Protein AF-A0A133ZYT3-F1 (afdb_monomer)

Radius of gyration: 15.08 Å; Cα contacts (8 Å, |Δi|>4): 94; chains: 1; bounding box: 40×18×46 Å

Secondary structure (DSSP, 8-state):
----STT-EEEE-BHHHH-GGGTT-TT-EEEE-TTT--EEEE-HHHHHHHHTTPEEEEHHHHHHHHHGGG------

Sequence (76 aa):
MERKEENKIYSMPLLKNIGLQAVGKKGWKLTQCPVCGCKCFETPQARVLRDLKYVGMCTECMLRKRFCNKGVSNAN

Organism: NCBI:txid467210

Mean predicted aligned error: 8.18 Å

Foldseek 3Di:
DDPPPPDLEDAFEACVVVDCVCVVPPQWDWDAFPPPRGITIQHPVNVVSVVVVGHYGHPVVVCCVVPVVPPDDDPD

Nearest PDB structures (foldseek):
  3zco-assembly1_A-2  TM=4.462E-01  e=4.046E+00  Saccharomyces cerevisiae
  6hiv-assembly1_BN  TM=3.052E-01  e=1.925E+00  Trypanosoma brucei brucei
  1zn0-assembly1_B  TM=3.372E-01  e=4.954E+00  Escherichia coli
  4lln-assembly2_D  TM=3.558E-01  e=9.095E+00  Staphylococcus aureus

Structure (mmCIF, N/CA/C/O backbone):
data_AF-A0A133ZYT3-F1
#
_entry.id   AF-A0A133ZYT3-F1
#
loop_
_atom_site.group_PDB
_atom_site.id
_atom_site.type_symbol
_atom_site.label_atom_id
_atom_site.label_alt_id
_atom_site.label_comp_id
_atom_site.label_asym_id
_atom_site.label_entity_id
_atom_site.label_seq_id
_atom_site.pdbx_PDB_ins_code
_atom_site.Cartn_x
_atom_site.Cartn_y
_atom_site.Cartn_z
_atom_site.occupancy
_atom_site.B_iso_or_equiv
_atom_site.auth_seq_id
_atom_site.auth_comp_id
_atom_site.auth_asym_id
_atom_site.auth_atom_id
_atom_site.pdbx_PDB_model_num
ATOM 1 N N . MET A 1 1 ? -6.589 2.937 -32.280 1.00 40.06 1 MET A N 1
ATOM 2 C CA . MET A 1 1 ? -5.339 2.921 -31.492 1.00 40.06 1 MET A CA 1
ATOM 3 C C . MET A 1 1 ? -5.706 2.526 -30.070 1.00 40.06 1 MET A C 1
ATOM 5 O O . MET A 1 1 ? -6.304 3.319 -29.351 1.00 40.06 1 MET A O 1
ATOM 9 N N . GLU A 1 2 ? -5.507 1.257 -29.725 1.00 40.66 2 GLU A N 1
ATOM 10 C CA . GLU A 1 2 ? -5.905 0.689 -2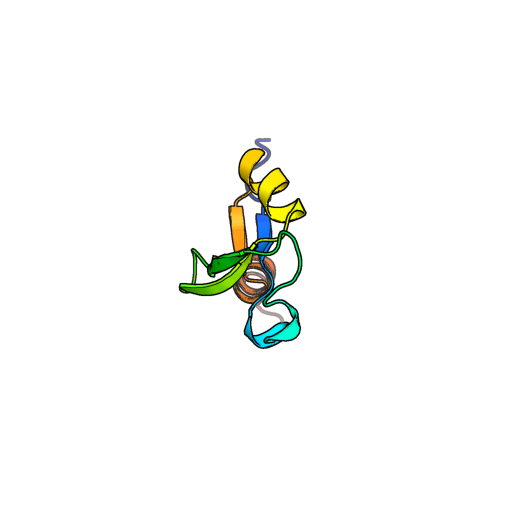8.435 1.00 40.66 2 GLU A CA 1
ATOM 11 C C . GLU A 1 2 ? -5.112 1.362 -27.308 1.00 40.66 2 GLU A C 1
ATOM 13 O O . GLU A 1 2 ? -3.881 1.318 -27.275 1.00 40.66 2 GLU A O 1
ATOM 18 N N . ARG A 1 3 ? -5.809 2.046 -26.393 1.00 49.72 3 ARG A N 1
ATOM 19 C CA . ARG A 1 3 ? -5.199 2.625 -25.190 1.00 49.72 3 ARG A CA 1
ATOM 20 C C . ARG A 1 3 ? -4.846 1.476 -24.249 1.00 49.72 3 ARG A C 1
ATOM 22 O O . ARG A 1 3 ? -5.656 1.115 -23.401 1.00 49.72 3 ARG A O 1
ATOM 29 N N . LYS A 1 4 ? -3.659 0.897 -24.451 1.00 47.44 4 LYS A N 1
ATOM 30 C CA . LYS A 1 4 ? -3.030 -0.114 -23.593 1.00 47.44 4 LYS A CA 1
ATOM 31 C C . LYS A 1 4 ? -3.331 0.164 -22.120 1.00 47.44 4 LYS A C 1
ATOM 33 O O . LYS A 1 4 ? -3.071 1.257 -21.617 1.00 47.44 4 LYS A O 1
ATOM 38 N N . GLU A 1 5 ? -3.850 -0.844 -21.433 1.00 50.75 5 GLU A N 1
ATOM 39 C CA . GLU A 1 5 ? -4.269 -0.875 -20.025 1.00 50.75 5 GLU A CA 1
ATOM 40 C C . GLU A 1 5 ? -3.115 -0.663 -19.008 1.00 50.75 5 GLU A C 1
ATOM 42 O O . GLU A 1 5 ? -3.152 -1.132 -17.874 1.00 50.75 5 GLU A O 1
ATOM 47 N N . GLU A 1 6 ? -2.047 0.046 -19.378 1.00 57.09 6 GLU A N 1
ATOM 48 C CA . GLU A 1 6 ? -0.725 -0.065 -18.752 1.00 57.09 6 GLU A CA 1
ATOM 49 C C . GLU A 1 6 ? -0.514 0.773 -17.474 1.00 57.09 6 GLU A C 1
ATOM 51 O O . GLU A 1 6 ? 0.551 0.676 -16.859 1.00 57.09 6 GLU A O 1
ATOM 56 N N . ASN A 1 7 ? -1.479 1.580 -17.008 1.00 66.00 7 ASN A N 1
ATOM 57 C CA . ASN A 1 7 ? -1.155 2.656 -16.053 1.00 66.00 7 ASN A CA 1
ATOM 58 C C . ASN A 1 7 ? -1.926 2.740 -14.733 1.00 66.00 7 ASN A C 1
ATOM 60 O O . ASN A 1 7 ? -1.655 3.653 -13.952 1.00 66.00 7 ASN A O 1
ATOM 64 N N . LYS A 1 8 ? -2.809 1.796 -14.408 1.00 85.69 8 LYS A N 1
ATOM 65 C CA . LYS A 1 8 ? -3.521 1.818 -13.119 1.00 85.69 8 LYS A CA 1
ATOM 66 C C . LYS A 1 8 ? -2.672 1.204 -12.005 1.00 85.69 8 LYS A C 1
ATOM 68 O O . LYS A 1 8 ? -2.916 0.083 -11.578 1.00 85.69 8 LYS A O 1
ATOM 73 N N . ILE A 1 9 ? -1.648 1.930 -11.555 1.00 89.75 9 ILE A N 1
ATOM 74 C CA . ILE A 1 9 ? -0.769 1.521 -10.448 1.00 89.75 9 ILE A CA 1
ATOM 75 C C . ILE A 1 9 ? -0.901 2.526 -9.306 1.00 89.75 9 ILE A C 1
ATOM 77 O O . ILE A 1 9 ? -0.884 3.730 -9.552 1.00 89.75 9 ILE A O 1
ATOM 81 N N . TYR A 1 10 ? -0.977 2.042 -8.068 1.00 92.88 10 TYR A N 1
ATOM 82 C CA . TYR A 1 10 ? -0.803 2.870 -6.874 1.00 92.88 10 TYR A CA 1
ATOM 83 C C . TYR A 1 10 ? 0.435 2.431 -6.093 1.00 92.88 10 TYR A C 1
ATOM 85 O O . TYR A 1 10 ? 0.818 1.257 -6.108 1.00 92.88 10 TYR A O 1
ATOM 93 N N . SER A 1 11 ? 1.080 3.382 -5.420 1.00 91.81 11 SER A N 1
ATOM 94 C CA . SER A 1 11 ? 2.241 3.095 -4.585 1.00 91.81 11 SER A CA 1
ATOM 95 C C . SER A 1 11 ? 1.820 2.703 -3.171 1.00 91.81 11 SER A C 1
ATOM 97 O O . SER A 1 11 ? 0.937 3.302 -2.559 1.00 91.81 11 SER A O 1
ATOM 99 N N . MET A 1 12 ? 2.489 1.687 -2.641 1.00 94.19 12 MET A N 1
ATOM 100 C CA . MET A 1 12 ? 2.431 1.290 -1.243 1.00 94.19 12 MET A CA 1
ATOM 101 C C . MET A 1 12 ? 3.738 1.715 -0.576 1.00 94.19 12 MET A C 1
ATOM 103 O O . MET A 1 12 ? 4.809 1.250 -0.986 1.00 94.19 12 MET A O 1
ATOM 107 N N . PRO A 1 13 ? 3.693 2.594 0.434 1.00 92.88 13 PRO A N 1
ATOM 108 C CA . PRO A 1 13 ? 4.902 3.012 1.118 1.00 92.88 13 PRO A CA 1
ATOM 109 C C . PRO A 1 13 ? 5.602 1.831 1.792 1.00 92.88 13 PRO A C 1
ATOM 111 O O . PRO A 1 13 ? 4.972 1.060 2.519 1.00 92.88 13 PRO A O 1
ATOM 114 N N . LEU A 1 14 ? 6.907 1.689 1.564 1.00 92.75 14 LEU A N 1
ATOM 115 C CA . LEU A 1 14 ? 7.707 0.660 2.225 1.00 92.75 14 LEU A CA 1
ATOM 116 C C . LEU A 1 14 ? 7.811 0.941 3.723 1.00 92.75 14 LEU A C 1
ATOM 118 O O . LEU A 1 14 ? 8.059 2.078 4.129 1.00 92.75 14 LEU A O 1
ATOM 122 N N . LEU A 1 15 ? 7.728 -0.119 4.531 1.00 89.94 15 LEU A N 1
ATOM 123 C CA . LEU A 1 15 ? 7.954 -0.028 5.972 1.00 89.94 15 LEU A CA 1
ATOM 124 C C . LEU A 1 15 ? 9.323 0.586 6.278 1.00 89.94 15 LEU A C 1
ATOM 126 O O . LEU A 1 15 ? 9.412 1.398 7.180 1.00 89.94 15 LEU A O 1
ATOM 130 N N . LYS A 1 16 ? 10.366 0.259 5.506 1.00 87.81 16 LYS A N 1
ATOM 131 C CA . LYS A 1 16 ? 11.716 0.804 5.721 1.00 87.81 16 LYS A CA 1
ATOM 132 C C . LYS A 1 16 ? 11.833 2.313 5.453 1.00 87.81 16 LYS A C 1
ATOM 134 O O . LYS A 1 16 ? 12.713 2.945 6.015 1.00 87.81 16 LYS A O 1
ATOM 139 N N . ASN A 1 17 ? 10.970 2.875 4.599 1.00 82.25 17 ASN A N 1
ATOM 140 C CA . ASN A 1 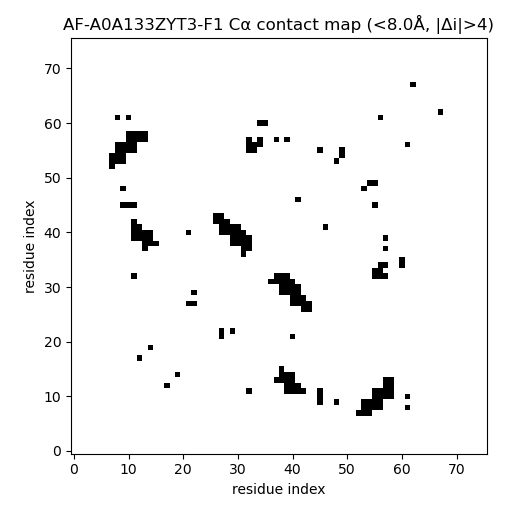17 ? 11.024 4.297 4.236 1.00 82.25 17 ASN A CA 1
ATOM 141 C C . ASN A 1 17 ? 10.293 5.160 5.257 1.00 82.25 17 ASN A C 1
ATOM 143 O O . ASN A 1 17 ? 10.684 6.294 5.501 1.00 82.25 17 ASN A O 1
ATOM 147 N N . ILE A 1 18 ? 9.188 4.638 5.790 1.00 83.38 18 ILE A N 1
ATOM 148 C CA . ILE A 1 18 ? 8.435 5.333 6.823 1.00 83.38 18 ILE A CA 1
ATOM 149 C C . ILE A 1 18 ? 9.043 4.953 8.166 1.00 83.38 18 ILE A C 1
ATOM 151 O O . ILE A 1 18 ? 9.688 5.783 8.780 1.00 83.38 18 ILE A O 1
ATOM 155 N N . GLY A 1 19 ? 8.965 3.692 8.561 1.00 81.56 19 GLY A N 1
ATOM 156 C CA . GLY A 1 19 ? 9.404 3.206 9.862 1.00 81.56 19 GLY A CA 1
ATOM 157 C C . GLY A 1 19 ? 8.212 2.843 10.744 1.00 81.56 19 GLY A C 1
ATOM 158 O O . GLY A 1 19 ? 7.068 2.738 10.284 1.00 81.56 19 GLY A O 1
ATOM 159 N N . LEU A 1 20 ? 8.483 2.620 12.030 1.00 77.56 20 LEU A N 1
ATOM 160 C CA . LEU A 1 20 ? 7.471 2.176 12.991 1.00 77.56 20 LEU A CA 1
ATOM 161 C C . LEU A 1 20 ? 6.441 3.258 13.346 1.00 77.56 20 LEU A C 1
ATOM 163 O O . LEU A 1 20 ? 5.399 2.923 13.889 1.00 77.56 20 LEU A O 1
ATOM 167 N N . GLN A 1 21 ? 6.643 4.524 12.975 1.00 80.19 21 GLN A N 1
ATOM 168 C CA . GLN A 1 21 ? 5.667 5.593 13.223 1.00 80.19 21 GLN A CA 1
ATOM 169 C C . GLN A 1 21 ? 4.364 5.443 12.423 1.00 80.19 21 GLN A C 1
ATOM 171 O O . GLN A 1 21 ? 3.374 6.115 12.704 1.00 80.19 21 GLN A O 1
ATOM 176 N N . ALA A 1 22 ? 4.345 4.581 11.401 1.00 77.75 22 ALA A N 1
ATOM 177 C CA . ALA A 1 22 ? 3.104 4.190 10.735 1.00 77.75 22 ALA A CA 1
ATOM 178 C C . ALA A 1 22 ? 2.358 3.064 11.472 1.00 77.75 22 ALA A C 1
ATOM 180 O O . ALA A 1 22 ? 1.171 2.856 11.213 1.00 77.75 22 ALA A O 1
ATOM 181 N N . VAL A 1 23 ? 3.013 2.350 12.393 1.00 76.06 23 VAL A N 1
ATOM 182 C CA . VAL A 1 23 ? 2.375 1.328 13.229 1.00 76.06 23 VAL A CA 1
ATOM 183 C C . VAL A 1 23 ? 1.476 2.036 14.241 1.00 76.06 23 VAL A C 1
ATOM 185 O O . VAL A 1 23 ? 1.924 2.886 14.999 1.00 76.06 23 VAL A O 1
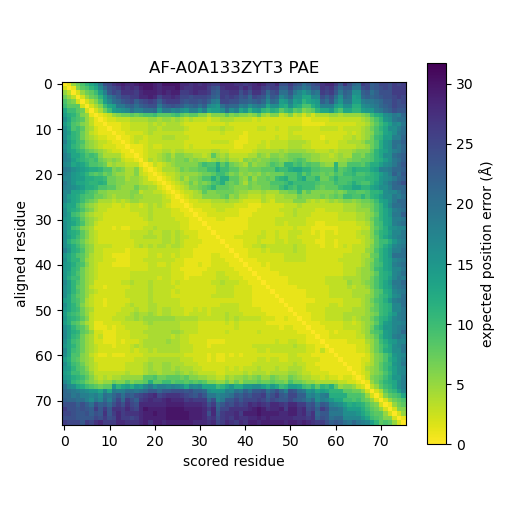ATOM 188 N N . GLY A 1 24 ? 0.178 1.731 14.206 1.00 78.06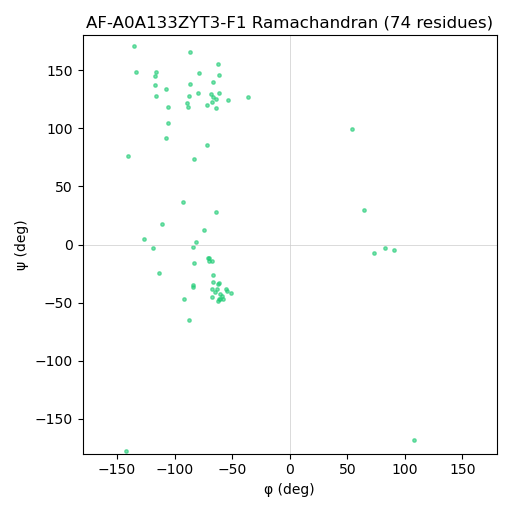 24 GLY A N 1
ATOM 189 C CA . GLY A 1 24 ? -0.83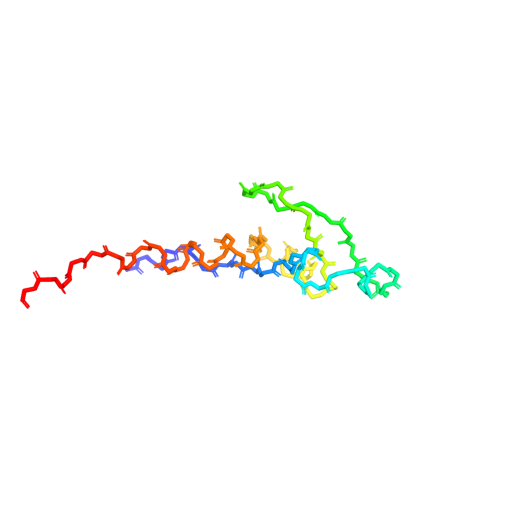3 2.411 15.026 1.00 78.06 24 GLY A CA 1
ATOM 190 C C . GLY A 1 24 ? -1.472 3.638 14.365 1.00 78.06 24 GLY A C 1
ATOM 191 O O . GLY A 1 24 ? -2.445 4.176 14.893 1.00 78.06 24 GLY A O 1
ATOM 192 N N . LYS A 1 25 ? -1.016 4.056 13.174 1.00 86.00 25 LYS A N 1
ATOM 193 C CA . LYS A 1 25 ? -1.691 5.123 12.425 1.00 86.00 25 LYS A CA 1
ATOM 194 C C . LYS A 1 25 ? -3.061 4.636 11.947 1.00 86.00 25 LYS A C 1
ATOM 196 O O . LYS A 1 25 ? -3.170 3.643 11.225 1.00 86.00 25 LYS A O 1
ATOM 201 N N . LYS A 1 26 ? -4.124 5.345 12.338 1.00 87.19 26 LYS A N 1
ATOM 202 C CA . LYS A 1 26 ? -5.511 4.948 12.051 1.00 87.19 26 LYS A CA 1
ATOM 203 C C . LYS A 1 26 ? -5.714 4.700 10.552 1.00 87.19 26 LYS A C 1
ATOM 205 O O . LYS A 1 26 ? -5.459 5.565 9.716 1.00 87.19 26 LYS A O 1
ATOM 210 N N . GLY A 1 27 ? -6.186 3.499 10.220 1.00 86.94 27 GLY A N 1
ATOM 211 C CA . GLY A 1 27 ? -6.522 3.101 8.853 1.00 86.94 27 GLY A CA 1
ATOM 212 C C . GLY A 1 27 ? -5.347 2.632 7.988 1.00 86.94 27 GLY A C 1
ATOM 213 O O . GLY A 1 27 ? -5.594 2.201 6.860 1.00 86.94 27 GLY A O 1
ATOM 214 N N . TRP A 1 28 ? -4.114 2.666 8.498 1.00 92.25 28 TRP A N 1
ATOM 215 C CA . TRP A 1 28 ? -2.950 2.091 7.828 1.00 92.25 28 TRP A CA 1
ATOM 216 C C . TRP A 1 28 ? -2.825 0.616 8.202 1.00 92.25 28 TRP A C 1
ATOM 218 O O . TRP A 1 28 ? -2.843 0.260 9.378 1.00 92.25 28 TRP A O 1
ATOM 228 N N . LYS A 1 29 ? -2.712 -0.251 7.197 1.00 91.81 29 LYS A N 1
ATOM 229 C CA . LYS A 1 29 ? -2.595 -1.699 7.383 1.00 91.81 29 LYS A CA 1
ATOM 230 C C . LYS A 1 29 ? -1.241 -2.168 6.875 1.00 91.81 29 LYS A C 1
ATOM 232 O O . LYS A 1 29 ? -0.880 -1.880 5.737 1.00 91.81 29 LYS A O 1
ATOM 237 N N . LEU A 1 30 ? -0.498 -2.904 7.697 1.00 92.75 30 LEU A N 1
ATOM 238 C CA . LEU A 1 30 ? 0.723 -3.556 7.236 1.00 92.75 30 LEU A CA 1
ATOM 239 C C . LEU A 1 30 ? 0.355 -4.681 6.254 1.00 92.75 30 LEU A C 1
ATOM 241 O O . LEU A 1 30 ? -0.509 -5.508 6.539 1.00 92.75 30 LEU A O 1
ATOM 245 N N . THR A 1 31 ? 0.995 -4.686 5.091 1.00 93.19 31 THR A N 1
ATOM 246 C CA . THR A 1 31 ? 0.791 -5.647 4.002 1.00 93.19 31 THR A CA 1
ATOM 247 C C . THR A 1 31 ? 2.131 -5.980 3.336 1.00 93.19 31 THR A C 1
ATOM 249 O O . THR A 1 31 ? 3.187 -5.498 3.757 1.00 93.19 31 THR A O 1
ATOM 252 N N . GLN A 1 32 ? 2.114 -6.808 2.297 1.00 95.75 32 GLN A N 1
ATOM 253 C CA . GLN A 1 32 ? 3.290 -7.166 1.510 1.00 95.75 32 GLN A CA 1
ATOM 254 C C . GLN A 1 32 ? 3.141 -6.703 0.062 1.00 95.75 32 GLN A C 1
ATOM 256 O O . GLN A 1 32 ? 2.049 -6.690 -0.505 1.00 95.75 32 GLN A O 1
ATOM 261 N N . CYS A 1 33 ? 4.259 -6.301 -0.540 1.00 95.00 33 CYS A N 1
ATOM 262 C CA . CYS A 1 33 ? 4.309 -6.005 -1.964 1.00 95.00 33 CYS A CA 1
ATOM 263 C C . CYS A 1 33 ? 4.080 -7.294 -2.771 1.00 95.00 33 CYS A C 1
ATOM 265 O O . CYS A 1 33 ? 4.844 -8.238 -2.578 1.00 95.00 33 CYS A O 1
ATOM 267 N N . PRO A 1 34 ? 3.132 -7.335 -3.724 1.00 92.19 34 PRO A N 1
ATOM 268 C CA . PRO A 1 34 ? 2.895 -8.530 -4.537 1.00 92.19 34 PRO A CA 1
ATOM 269 C C . PRO A 1 34 ? 4.027 -8.822 -5.536 1.00 92.19 34 PRO A C 1
ATOM 271 O O . PRO A 1 34 ? 4.075 -9.907 -6.097 1.00 92.19 34 PRO A O 1
ATOM 274 N N . VAL A 1 35 ? 4.931 -7.862 -5.775 1.00 93.44 35 VAL A N 1
ATOM 275 C CA . VAL A 1 35 ? 6.051 -8.009 -6.722 1.00 93.44 35 VAL A CA 1
ATOM 276 C C . VAL A 1 35 ? 7.313 -8.527 -6.034 1.00 93.44 35 VAL A C 1
ATOM 278 O O . VAL A 1 35 ? 7.970 -9.418 -6.551 1.00 93.44 35 VAL A O 1
ATOM 281 N N . CYS A 1 36 ? 7.683 -7.952 -4.885 1.00 94.25 36 CYS A N 1
ATOM 282 C CA . CYS A 1 36 ? 8.953 -8.257 -4.212 1.00 94.25 36 CYS A CA 1
ATOM 283 C C . CYS A 1 36 ? 8.807 -8.848 -2.803 1.00 94.25 36 CYS A C 1
ATOM 285 O O . CYS A 1 36 ? 9.813 -9.110 -2.153 1.00 94.25 36 CYS A O 1
ATOM 287 N N . GLY A 1 37 ? 7.588 -8.983 -2.275 1.00 94.69 37 GLY A N 1
ATOM 288 C CA . GLY A 1 37 ? 7.332 -9.510 -0.929 1.00 94.69 37 GLY A CA 1
ATOM 289 C C . GLY A 1 37 ? 7.688 -8.572 0.234 1.00 94.69 37 GLY A C 1
ATOM 290 O O . GLY A 1 37 ? 7.356 -8.867 1.382 1.00 94.69 37 GLY A O 1
ATOM 291 N N . CYS A 1 38 ? 8.324 -7.419 -0.012 1.00 94.81 38 CYS A N 1
ATOM 292 C CA . CYS A 1 38 ? 8.703 -6.494 1.060 1.00 94.81 38 CYS A CA 1
ATOM 293 C C . CYS A 1 38 ? 7.489 -5.963 1.840 1.00 94.81 38 CYS A C 1
ATOM 295 O O . CYS A 1 38 ? 6.435 -5.674 1.266 1.00 94.81 38 CYS A O 1
ATOM 297 N N . LYS A 1 39 ? 7.676 -5.748 3.149 1.00 94.69 39 LYS A N 1
ATOM 298 C CA . LYS A 1 39 ? 6.667 -5.146 4.032 1.00 94.69 39 LYS A CA 1
ATOM 299 C C . LYS A 1 39 ? 6.379 -3.699 3.621 1.00 94.69 39 LYS A C 1
ATOM 301 O O . LYS A 1 39 ? 7.286 -2.867 3.554 1.00 94.69 39 LYS A O 1
ATOM 306 N N . CYS A 1 40 ? 5.109 -3.408 3.374 1.00 94.88 40 CYS A N 1
ATOM 307 C CA . CYS A 1 40 ? 4.600 -2.103 2.965 1.00 94.88 40 CYS A CA 1
ATOM 308 C C . CYS A 1 40 ? 3.343 -1.754 3.765 1.00 94.88 40 CYS A C 1
ATOM 310 O O . CYS A 1 40 ? 2.777 -2.605 4.446 1.00 94.88 40 CYS A O 1
ATOM 312 N N . PHE A 1 41 ? 2.873 -0.518 3.649 1.00 93.94 41 PHE A N 1
ATOM 313 C CA . PHE A 1 41 ? 1.593 -0.108 4.211 1.00 93.94 41 PHE A CA 1
ATOM 314 C C . PHE A 1 41 ? 0.538 0.102 3.126 1.00 93.94 41 PHE A C 1
ATOM 316 O O . PHE A 1 41 ? 0.776 0.771 2.123 1.00 93.94 41 PHE A O 1
ATOM 323 N N . GLU A 1 42 ? -0.653 -0.439 3.360 1.00 93.19 42 GLU A N 1
ATOM 324 C CA . GLU A 1 42 ? -1.876 -0.065 2.663 1.00 93.19 42 GLU A CA 1
ATOM 325 C C . GLU A 1 42 ? -2.531 1.098 3.415 1.00 93.19 42 GLU A C 1
ATOM 327 O O . GLU A 1 42 ? -2.901 0.976 4.586 1.00 93.19 42 GLU A O 1
ATOM 332 N N . THR A 1 43 ? -2.661 2.241 2.746 1.00 93.19 43 THR A N 1
ATOM 333 C CA . THR A 1 43 ? -3.332 3.429 3.281 1.00 93.19 43 THR A CA 1
ATOM 334 C C . THR A 1 43 ? -4.843 3.383 3.006 1.00 93.19 43 THR A C 1
ATOM 336 O O . THR A 1 43 ? -5.298 2.610 2.157 1.00 93.19 43 THR A O 1
ATOM 339 N N . PRO A 1 44 ? -5.659 4.222 3.670 1.00 93.12 44 PRO A N 1
ATOM 340 C CA . PRO A 1 44 ? -7.078 4.348 3.334 1.00 93.12 44 PRO A CA 1
ATOM 341 C C . PRO A 1 44 ? -7.324 4.686 1.854 1.00 93.12 44 PRO A C 1
ATOM 343 O O . PRO A 1 44 ? -8.205 4.106 1.229 1.00 93.12 44 PRO A O 1
ATOM 346 N N . GLN A 1 45 ? -6.502 5.559 1.266 1.00 91.81 45 GLN A N 1
ATOM 347 C CA . GLN A 1 45 ? -6.588 5.931 -0.149 1.00 91.81 45 GLN A CA 1
ATOM 348 C C . GLN A 1 45 ? -6.220 4.758 -1.068 1.00 91.81 45 GLN A C 1
ATOM 350 O O . GLN A 1 45 ? -6.857 4.552 -2.099 1.00 91.81 45 GLN A O 1
ATOM 355 N N . ALA A 1 46 ? -5.225 3.956 -0.677 1.00 92.50 46 ALA A N 1
ATOM 356 C CA . ALA A 1 46 ? -4.826 2.765 -1.421 1.00 92.50 46 ALA A CA 1
ATOM 357 C C . ALA A 1 46 ? -5.953 1.723 -1.500 1.00 92.50 46 ALA A C 1
ATOM 359 O O . ALA A 1 46 ? -6.100 1.077 -2.534 1.00 92.50 46 ALA A O 1
ATOM 360 N N . ARG A 1 47 ? -6.789 1.600 -0.457 1.00 93.00 47 ARG A N 1
ATOM 361 C CA . ARG A 1 47 ? -7.973 0.725 -0.494 1.00 93.00 47 ARG A CA 1
ATOM 362 C C . ARG A 1 47 ? -8.967 1.137 -1.572 1.00 93.00 47 ARG A C 1
ATOM 364 O O . ARG A 1 47 ? -9.373 0.290 -2.355 1.00 93.00 47 ARG A O 1
ATOM 371 N N . VAL A 1 48 ? -9.280 2.428 -1.667 1.00 94.06 48 VAL A N 1
ATOM 372 C CA . VAL A 1 48 ? -10.180 2.945 -2.712 1.00 94.06 48 VAL A CA 1
ATOM 373 C C . VAL A 1 48 ? -9.627 2.632 -4.106 1.00 94.06 48 VAL A C 1
ATOM 375 O O . VAL A 1 48 ? -10.350 2.145 -4.969 1.00 94.06 48 VAL A O 1
ATOM 378 N N . LEU A 1 49 ? -8.325 2.844 -4.326 1.00 93.94 49 LEU A N 1
ATOM 379 C CA . LEU A 1 49 ? -7.682 2.546 -5.612 1.00 93.94 49 LEU A CA 1
ATOM 380 C C . LEU A 1 49 ? -7.695 1.046 -5.937 1.00 93.94 49 LEU A C 1
ATOM 382 O O . LEU A 1 49 ? -7.958 0.663 -7.077 1.00 93.94 49 LEU A O 1
ATOM 386 N N . ARG A 1 50 ? -7.456 0.190 -4.941 1.00 91.25 50 ARG A N 1
ATOM 387 C CA . ARG A 1 50 ? -7.553 -1.266 -5.089 1.00 91.25 50 ARG A CA 1
ATOM 388 C C . ARG A 1 50 ? -8.963 -1.697 -5.498 1.00 91.25 50 ARG A C 1
ATOM 390 O O . ARG A 1 50 ? -9.104 -2.525 -6.397 1.00 91.25 50 ARG A O 1
ATOM 397 N N . ASP A 1 51 ? -9.994 -1.115 -4.891 1.00 92.81 51 ASP A N 1
ATOM 398 C CA . ASP A 1 51 ? -11.393 -1.427 -5.208 1.00 92.81 51 ASP A CA 1
ATOM 399 C C . ASP A 1 51 ? -11.758 -0.965 -6.635 1.00 92.81 51 ASP A C 1
ATOM 401 O O . ASP A 1 51 ? -12.460 -1.673 -7.359 1.00 92.81 51 ASP A O 1
ATOM 405 N N . LEU A 1 52 ? -11.149 0.132 -7.106 1.00 93.00 52 LEU A N 1
ATOM 406 C CA . LEU A 1 52 ? -11.173 0.591 -8.506 1.00 93.00 52 LEU A CA 1
ATOM 407 C C . LEU A 1 52 ? -10.284 -0.235 -9.462 1.00 93.00 52 LEU A C 1
ATOM 409 O O . LEU A 1 52 ? -10.045 0.174 -10.602 1.00 93.00 52 LEU A O 1
ATOM 413 N N . LYS A 1 53 ? -9.791 -1.398 -9.015 1.00 90.44 53 LYS A N 1
ATOM 414 C CA . LYS A 1 53 ? -8.956 -2.342 -9.778 1.00 90.44 53 LYS A CA 1
ATOM 415 C C . LYS A 1 53 ? -7.588 -1.788 -10.193 1.00 90.44 53 LYS A C 1
ATOM 417 O O . LYS A 1 53 ? -7.034 -2.202 -11.210 1.00 90.44 53 LYS A O 1
ATOM 422 N N . TYR A 1 54 ? -7.014 -0.873 -9.412 1.00 93.06 54 TYR A N 1
ATOM 423 C CA . TYR A 1 54 ? -5.611 -0.486 -9.570 1.00 93.06 54 TYR A CA 1
ATOM 424 C C . TYR A 1 54 ? -4.701 -1.546 -8.939 1.00 93.06 54 TYR A C 1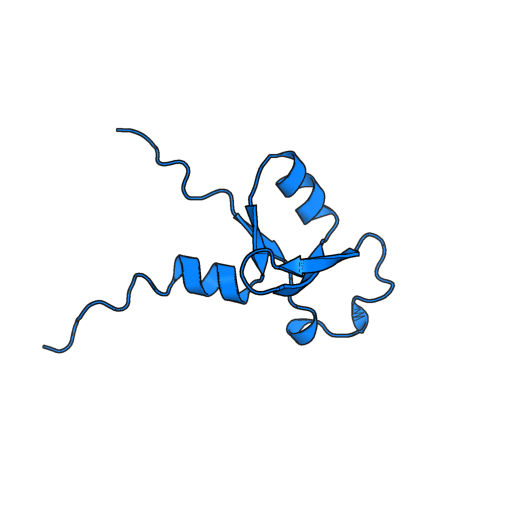
ATOM 426 O O . TYR A 1 54 ? -5.030 -2.154 -7.921 1.00 93.06 54 TYR A O 1
ATOM 434 N N . VAL A 1 55 ? -3.520 -1.737 -9.523 1.00 91.00 55 VAL A N 1
ATOM 435 C CA . VAL A 1 55 ? -2.506 -2.680 -9.041 1.00 91.00 55 VAL A CA 1
ATOM 436 C C . VAL A 1 55 ? -1.588 -1.986 -8.037 1.00 91.00 55 VAL A C 1
ATOM 438 O O . VAL A 1 55 ? -0.934 -0.992 -8.355 1.00 91.00 55 VAL A O 1
ATOM 441 N N . GLY A 1 56 ? -1.512 -2.522 -6.821 1.00 92.88 56 GLY A N 1
ATOM 442 C CA . GLY A 1 56 ? -0.613 -2.019 -5.785 1.00 92.88 56 GLY A CA 1
ATOM 443 C C . GLY A 1 56 ? 0.818 -2.504 -5.981 1.00 92.88 56 GLY A C 1
ATOM 444 O O . GLY A 1 56 ? 1.061 -3.700 -6.118 1.00 92.88 56 GLY A O 1
ATOM 445 N N . MET A 1 57 ? 1.788 -1.593 -5.934 1.00 94.50 57 MET A N 1
ATOM 446 C CA . MET A 1 57 ? 3.217 -1.926 -5.910 1.00 94.50 57 MET A CA 1
ATOM 447 C C . MET A 1 57 ? 3.923 -1.119 -4.834 1.00 94.50 57 MET A C 1
ATOM 449 O O . MET A 1 57 ? 3.549 0.021 -4.572 1.00 94.50 57 MET A O 1
ATOM 453 N N . CYS A 1 58 ? 4.974 -1.667 -4.224 1.00 93.81 58 CYS A N 1
ATOM 454 C CA . CYS A 1 58 ? 5.810 -0.843 -3.358 1.00 93.81 58 CYS A CA 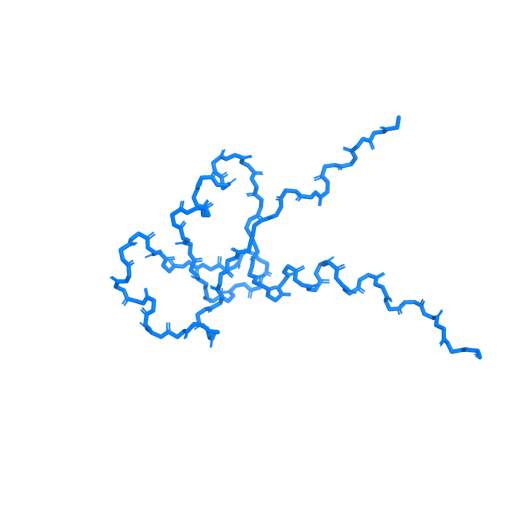1
ATOM 455 C C . CYS A 1 58 ? 6.463 0.292 -4.158 1.00 93.81 58 CYS A C 1
ATOM 457 O O . CYS A 1 58 ? 6.655 0.165 -5.372 1.00 93.81 58 CYS A O 1
ATOM 459 N N . THR A 1 59 ? 6.817 1.392 -3.489 1.00 89.38 59 THR A N 1
ATOM 460 C CA . THR A 1 59 ? 7.422 2.558 -4.153 1.00 89.38 59 THR A CA 1
ATOM 461 C C . THR A 1 59 ? 8.619 2.168 -5.026 1.00 89.38 59 THR A C 1
ATOM 463 O O . THR A 1 59 ? 8.711 2.615 -6.161 1.00 89.38 59 THR A O 1
ATOM 466 N N . GLU A 1 60 ? 9.489 1.268 -4.562 1.00 91.81 60 GLU A N 1
ATOM 467 C CA . GLU A 1 60 ? 10.657 0.819 -5.334 1.00 91.81 60 GLU A CA 1
ATOM 468 C C . GLU A 1 60 ? 10.295 0.000 -6.574 1.00 91.81 60 GLU A C 1
ATOM 470 O O . GLU A 1 60 ? 10.831 0.257 -7.649 1.00 91.81 60 GLU A O 1
ATOM 475 N N . CYS A 1 61 ? 9.376 -0.963 -6.465 1.00 91.88 61 CYS A N 1
ATOM 476 C CA . CYS A 1 61 ? 8.913 -1.735 -7.620 1.00 91.88 61 CYS A CA 1
ATOM 477 C C . CYS A 1 61 ? 8.205 -0.840 -8.638 1.00 91.88 61 CYS A C 1
ATOM 479 O O . CYS A 1 61 ? 8.399 -1.011 -9.840 1.00 91.88 61 CYS A O 1
ATOM 481 N N . MET A 1 62 ? 7.425 0.135 -8.163 1.00 90.06 62 MET A N 1
ATOM 482 C CA . MET A 1 62 ? 6.773 1.120 -9.019 1.00 90.06 62 MET A CA 1
ATOM 483 C C . MET A 1 62 ? 7.813 1.959 -9.769 1.00 90.06 62 MET A C 1
ATOM 485 O O . MET A 1 62 ? 7.743 2.048 -10.993 1.00 90.06 62 MET A O 1
ATOM 489 N N . LEU A 1 63 ? 8.824 2.489 -9.072 1.00 87.75 63 LEU A N 1
ATOM 490 C CA . LEU A 1 63 ? 9.915 3.240 -9.695 1.00 87.75 63 LEU A CA 1
ATOM 491 C C . LEU A 1 63 ? 10.686 2.385 -10.709 1.00 87.75 63 LEU A C 1
ATOM 493 O O . LEU A 1 63 ? 10.867 2.816 -11.843 1.00 87.75 63 LEU A O 1
ATOM 497 N N . ARG A 1 64 ? 11.067 1.148 -10.370 1.00 88.31 64 ARG A N 1
ATOM 498 C CA . ARG A 1 64 ? 11.739 0.234 -11.313 1.00 88.31 64 ARG A CA 1
ATOM 499 C C . ARG A 1 64 ? 10.889 -0.018 -12.555 1.00 88.31 64 ARG A C 1
ATOM 501 O O . ARG A 1 64 ? 11.382 0.137 -13.665 1.00 88.31 64 ARG A O 1
ATOM 508 N N . LYS A 1 65 ? 9.597 -0.314 -12.393 1.00 85.62 65 LYS A N 1
ATOM 509 C CA . LYS A 1 65 ? 8.680 -0.532 -13.524 1.00 85.62 65 LYS A CA 1
ATOM 510 C C . LYS A 1 65 ? 8.541 0.708 -14.416 1.00 85.62 65 LYS A C 1
ATOM 512 O O . LYS A 1 65 ? 8.348 0.571 -15.619 1.00 85.62 65 LYS A O 1
ATOM 517 N N . ARG A 1 66 ? 8.624 1.913 -13.844 1.00 81.38 66 ARG A N 1
ATOM 518 C CA . ARG A 1 66 ? 8.501 3.183 -14.579 1.00 81.38 66 ARG A CA 1
ATOM 519 C C . ARG A 1 66 ? 9.801 3.660 -15.221 1.00 81.38 66 ARG A C 1
ATOM 521 O O . ARG A 1 66 ? 9.743 4.252 -16.295 1.00 81.38 66 ARG A O 1
ATOM 528 N N . PHE A 1 67 ? 10.944 3.415 -14.586 1.00 79.12 67 PHE A N 1
ATOM 529 C CA . PHE A 1 67 ? 12.222 4.022 -14.963 1.00 79.12 67 PHE A CA 1
ATOM 530 C C . PHE A 1 67 ? 13.262 3.028 -15.504 1.00 79.12 67 PHE A C 1
ATOM 532 O O . PHE A 1 67 ? 14.089 3.438 -16.312 1.00 79.12 67 PHE A O 1
ATOM 539 N N . CYS A 1 68 ? 13.217 1.728 -15.172 1.00 63.59 68 CYS A N 1
ATOM 540 C CA . CYS A 1 68 ? 14.204 0.762 -15.691 1.00 63.59 68 CYS A CA 1
ATOM 541 C C . CYS A 1 68 ? 14.062 0.458 -17.194 1.00 63.59 68 CYS A C 1
ATOM 543 O O . CYS A 1 68 ? 14.990 -0.095 -17.769 1.00 63.59 68 CYS A O 1
ATOM 545 N N . ASN A 1 69 ? 12.975 0.867 -17.858 1.00 56.38 69 ASN A N 1
ATOM 546 C CA . ASN A 1 69 ? 12.835 0.722 -19.315 1.00 56.38 69 ASN A CA 1
ATOM 547 C C . ASN A 1 69 ? 13.543 1.826 -20.134 1.00 56.38 69 ASN A C 1
ATOM 549 O O . ASN A 1 69 ? 13.431 1.821 -21.355 1.00 56.38 69 ASN A O 1
ATOM 553 N N . LYS A 1 70 ? 14.249 2.783 -19.508 1.00 51.88 70 LYS A N 1
ATOM 554 C CA . LYS A 1 70 ? 14.896 3.920 -20.206 1.00 51.88 70 LYS A CA 1
ATOM 555 C C . LYS A 1 70 ? 16.430 3.883 -20.222 1.00 51.88 70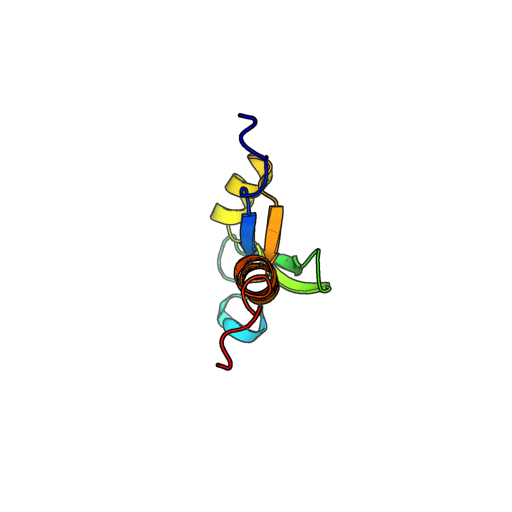 LYS A C 1
ATOM 557 O O . LYS A 1 70 ? 17.061 4.895 -20.496 1.00 51.88 70 LYS A O 1
ATOM 562 N N . GLY A 1 71 ? 17.033 2.729 -19.951 1.00 49.88 71 GLY A N 1
ATOM 563 C CA . GLY A 1 71 ? 18.487 2.543 -19.991 1.00 49.88 71 GLY A CA 1
ATOM 564 C C . GLY A 1 71 ? 19.033 2.040 -21.331 1.00 49.88 71 GLY A C 1
ATOM 565 O O . GLY A 1 71 ? 19.940 1.218 -21.308 1.00 49.88 71 GLY A O 1
ATOM 566 N N . VAL A 1 72 ? 18.483 2.461 -22.478 1.00 51.16 72 VAL A N 1
ATOM 567 C CA . VAL A 1 72 ? 19.068 2.148 -23.795 1.00 51.16 72 VAL A CA 1
ATOM 568 C C . VAL A 1 72 ? 19.740 3.400 -24.357 1.00 51.16 72 VAL A C 1
ATOM 570 O O . VAL A 1 72 ? 19.071 4.327 -24.802 1.00 51.16 72 VAL A O 1
ATOM 573 N N . SER A 1 73 ? 21.071 3.366 -24.280 1.00 50.72 73 SER A N 1
ATOM 574 C CA . SER A 1 73 ? 22.060 3.948 -25.194 1.00 50.72 73 SER A CA 1
ATOM 575 C C . SER A 1 73 ? 21.959 5.438 -25.535 1.00 50.72 73 SER A C 1
ATOM 577 O O . SER A 1 73 ? 21.287 5.828 -26.479 1.00 50.72 73 SER A O 1
ATOM 579 N N . ASN A 1 74 ? 22.777 6.247 -24.862 1.00 45.34 74 ASN A N 1
ATOM 580 C CA . ASN A 1 74 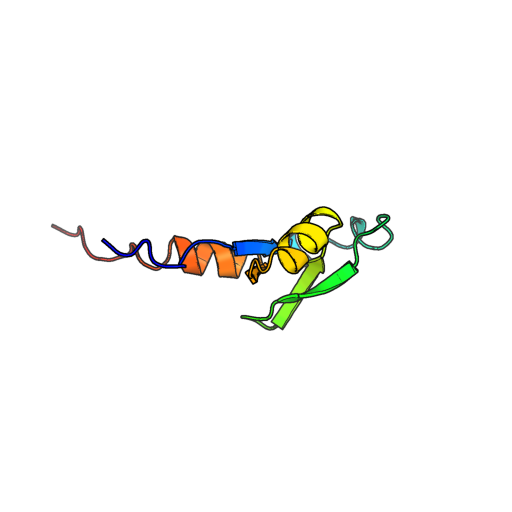? 23.507 7.325 -25.533 1.00 45.34 74 ASN A CA 1
ATOM 581 C C . ASN A 1 74 ? 24.914 7.398 -24.929 1.00 45.34 74 ASN A C 1
ATOM 583 O O . ASN A 1 74 ? 25.217 8.231 -24.081 1.00 45.34 74 ASN A O 1
ATOM 587 N N . ALA A 1 75 ? 25.744 6.438 -25.332 1.00 46.31 75 ALA A N 1
ATOM 588 C CA . ALA A 1 75 ? 27.186 6.602 -25.367 1.00 46.31 75 ALA A CA 1
ATOM 589 C C . ALA A 1 75 ? 27.542 6.710 -26.853 1.00 46.31 75 ALA A C 1
ATOM 591 O O . ALA A 1 75 ? 27.665 5.686 -27.516 1.00 46.31 75 ALA A O 1
ATOM 592 N N . ASN A 1 76 ? 27.579 7.940 -27.363 1.00 44.97 76 ASN A N 1
ATOM 593 C CA . ASN A 1 76 ? 28.239 8.331 -28.606 1.00 44.97 76 ASN A CA 1
ATOM 594 C C . ASN A 1 76 ? 28.942 9.656 -28.329 1.00 44.97 76 ASN A C 1
ATOM 596 O O . ASN A 1 76 ? 28.262 10.547 -27.768 1.00 44.97 76 ASN A O 1
#

pLDDT: mean 81.62, std 16.9, range [40.06, 95.75]

Solvent-accessible surface area (backbone atoms only — not comparable to full-atom values): 4724 Å² total; per-residue (Å²): 134,84,80,73,86,81,72,58,64,42,73,20,54,37,38,87,77,75,38,71,83,54,65,86,37,89,68,47,38,84,45,61,22,84,85,78,62,49,57,18,36,42,41,63,67,50,50,56,42,43,76,72,68,28,47,68,27,28,49,66,58,45,47,46,72,72,53,64,82,71,78,75,82,89,88,128